Protein AF-A0A7U9XD52-F1 (afdb_monomer_lite)

Secondary structure (DSSP, 8-state):
-----S-STTHHHHHHHHHHHHH-SS-S-TTHHHHHHHHHHHH-HHHHHHHHT-----TTHHHHHHHTTSBTTT-TTHHHHHHH-SS----TTS---SB-TTSPBBHHHHHHTT---

Structure (mmCIF, N/CA/C/O backbone):
data_AF-A0A7U9XD52-F1
#
_entry.id   AF-A0A7U9XD52-F1
#
loop_
_atom_site.group_PDB
_atom_site.id
_atom_site.type_symbol
_atom_site.label_atom_id
_atom_site.label_alt_id
_atom_site.label_comp_id
_atom_site.label_asym_id
_atom_site.label_entity_id
_atom_site.label_seq_id
_atom_site.pdbx_PDB_ins_code
_atom_site.Cartn_x
_atom_site.Cartn_y
_atom_site.Cartn_z
_atom_site.occupancy
_atom_site.B_iso_or_equiv
_atom_site.auth_seq_id
_atom_site.auth_comp_id
_atom_site.auth_asym_id
_atom_site.auth_atom_id
_atom_site.pdbx_PDB_model_num
ATOM 1 N N . MET A 1 1 ? 24.827 7.820 -25.736 1.00 35.94 1 MET A N 1
ATOM 2 C CA . MET A 1 1 ? 25.258 8.232 -24.384 1.00 35.94 1 MET A CA 1
ATOM 3 C C . MET A 1 1 ? 24.303 9.337 -23.942 1.00 35.94 1 MET A C 1
ATOM 5 O O . MET A 1 1 ? 24.525 10.491 -24.274 1.00 35.94 1 MET A O 1
ATOM 9 N N . LEU A 1 2 ? 23.156 8.966 -23.361 1.00 37.59 2 LEU A N 1
ATOM 10 C CA . LEU A 1 2 ? 22.132 9.913 -22.905 1.00 37.59 2 LEU A CA 1
ATOM 11 C C . LEU A 1 2 ? 22.378 10.210 -21.428 1.00 37.59 2 LEU A C 1
ATOM 13 O O . LEU A 1 2 ? 22.525 9.304 -20.610 1.00 37.59 2 LEU A O 1
ATOM 17 N N . HIS A 1 3 ? 22.527 11.494 -21.133 1.00 37.66 3 HIS A N 1
ATOM 18 C CA . HIS A 1 3 ? 22.944 12.006 -19.842 1.00 37.66 3 HIS A CA 1
ATOM 19 C C . HIS A 1 3 ? 21.780 11.908 -18.846 1.00 37.66 3 HIS A C 1
ATOM 21 O O . HIS A 1 3 ? 20.761 12.573 -19.007 1.00 37.66 3 HIS A O 1
ATOM 27 N N . ARG A 1 4 ? 21.973 11.075 -17.815 1.00 57.97 4 ARG A N 1
ATOM 28 C CA . ARG A 1 4 ? 21.180 10.972 -16.582 1.00 57.97 4 ARG A CA 1
ATOM 29 C C . ARG A 1 4 ? 20.932 12.356 -15.973 1.00 57.97 4 ARG A C 1
ATOM 31 O O . ARG A 1 4 ? 21.892 12.968 -15.507 1.00 57.97 4 ARG A O 1
ATOM 38 N N . GLN A 1 5 ? 19.678 12.797 -15.905 1.00 41.66 5 GLN A N 1
ATOM 39 C CA . GLN A 1 5 ? 19.202 13.769 -14.915 1.00 41.66 5 GLN A CA 1
ATOM 40 C C . GLN A 1 5 ? 17.730 13.481 -14.590 1.00 41.66 5 GLN A C 1
ATOM 42 O O . GLN A 1 5 ? 16.861 13.696 -15.426 1.00 41.66 5 GLN A O 1
ATOM 47 N N . GLY A 1 6 ? 17.470 13.016 -13.363 1.00 42.97 6 GLY A N 1
ATOM 48 C CA . GLY A 1 6 ? 16.127 12.963 -12.778 1.00 42.97 6 GLY A CA 1
ATOM 49 C C . GLY A 1 6 ? 15.460 11.589 -12.801 1.00 42.97 6 GLY A C 1
ATOM 50 O O . GLY A 1 6 ? 14.706 11.267 -13.705 1.00 42.97 6 GLY A O 1
ATOM 51 N N . GLY A 1 7 ? 15.684 10.814 -11.748 1.00 48.38 7 GLY A N 1
ATOM 52 C CA . GLY A 1 7 ? 14.937 9.597 -11.457 1.00 48.38 7 GLY A CA 1
ATOM 53 C C . GLY A 1 7 ? 15.877 8.632 -10.775 1.00 48.38 7 GLY A C 1
ATOM 54 O O . GLY A 1 7 ? 16.850 8.205 -11.383 1.00 48.38 7 GLY A O 1
ATOM 55 N N . GLY A 1 8 ? 15.664 8.348 -9.494 1.00 61.06 8 GLY A N 1
ATOM 56 C CA . GLY A 1 8 ? 16.436 7.317 -8.814 1.00 61.06 8 GLY A CA 1
ATOM 57 C C . GLY A 1 8 ? 16.185 5.941 -9.437 1.00 61.06 8 GLY A C 1
ATOM 58 O O . GLY A 1 8 ? 15.807 5.790 -10.595 1.00 61.06 8 GLY A O 1
ATOM 59 N N . VAL A 1 9 ? 16.325 4.918 -8.614 1.00 62.62 9 VAL A N 1
ATOM 60 C CA . VAL A 1 9 ? 15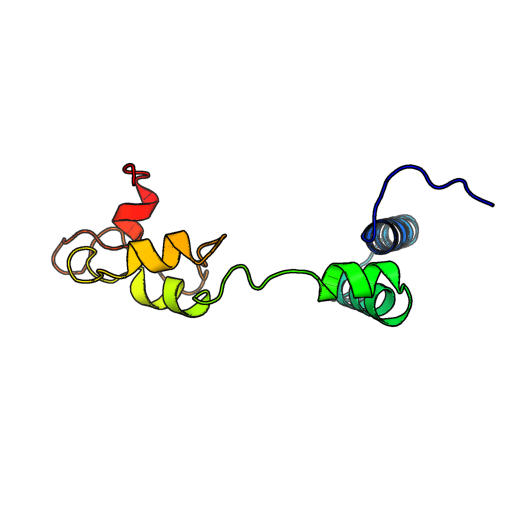.989 3.525 -8.916 1.00 62.62 9 VAL A CA 1
ATOM 61 C C . VAL A 1 9 ? 14.726 3.326 -9.784 1.00 62.62 9 VAL A C 1
ATOM 63 O O . VAL A 1 9 ? 14.711 2.473 -10.662 1.00 62.62 9 VAL A O 1
ATOM 66 N N . THR A 1 10 ? 13.689 4.145 -9.617 1.00 67.38 10 THR A N 1
ATOM 67 C CA . THR A 1 10 ? 12.399 4.021 -10.315 1.00 67.38 10 THR A CA 1
ATOM 68 C C . THR A 1 10 ? 12.361 4.547 -11.757 1.00 67.38 10 THR A C 1
ATOM 70 O O . THR A 1 10 ? 11.362 4.323 -12.443 1.00 67.38 10 THR A O 1
ATOM 73 N N . GLY A 1 11 ? 13.415 5.213 -12.245 1.00 85.00 11 GLY A N 1
ATOM 74 C CA . GLY A 1 11 ? 13.441 5.813 -13.588 1.00 85.00 11 GLY A CA 1
ATOM 75 C C . GLY A 1 11 ? 13.197 4.801 -14.710 1.00 85.00 11 GLY A C 1
ATOM 76 O O . GLY A 1 11 ? 12.410 5.062 -15.615 1.00 85.00 11 GLY A O 1
ATOM 77 N N . PHE A 1 12 ? 13.769 3.599 -14.589 1.00 89.81 12 PHE A N 1
ATOM 78 C CA . PHE A 1 12 ? 13.605 2.527 -15.574 1.00 89.81 12 PHE A CA 1
ATOM 79 C C . PHE A 1 12 ? 12.135 2.145 -15.809 1.00 89.81 12 PHE A C 1
ATOM 81 O O . PHE A 1 12 ? 11.684 2.109 -16.951 1.00 89.81 12 PHE A O 1
ATOM 88 N N . VAL A 1 13 ? 11.373 1.880 -14.740 1.00 91.75 13 VAL A N 1
ATOM 89 C CA . VAL A 1 13 ? 9.977 1.421 -14.861 1.00 91.75 13 VAL A CA 1
ATOM 90 C C . VAL A 1 13 ? 9.126 2.494 -15.539 1.00 91.75 13 VAL A C 1
ATOM 92 O O . VAL A 1 13 ? 8.352 2.185 -16.443 1.00 91.75 13 VAL A O 1
ATOM 95 N N . ALA A 1 14 ? 9.307 3.758 -15.147 1.00 91.75 14 ALA A N 1
ATOM 96 C CA . ALA A 1 14 ? 8.569 4.880 -15.717 1.00 91.75 14 ALA A CA 1
ATOM 97 C C . ALA A 1 14 ? 8.920 5.115 -17.195 1.00 91.75 14 ALA A C 1
ATOM 99 O O . ALA A 1 14 ? 8.028 5.320 -18.017 1.00 91.75 14 ALA A O 1
ATOM 100 N N . GLU A 1 15 ? 10.205 5.063 -17.550 1.00 93.00 15 GLU A N 1
ATOM 101 C CA . GLU A 1 15 ? 10.665 5.231 -18.930 1.00 93.00 15 GLU A CA 1
ATOM 102 C C . GLU A 1 15 ? 10.130 4.132 -19.847 1.00 93.00 15 GLU A C 1
ATOM 104 O O . GLU A 1 15 ? 9.571 4.438 -20.901 1.00 93.00 15 GLU A O 1
ATOM 109 N N . VAL A 1 16 ? 10.239 2.862 -19.440 1.00 92.56 16 VAL A N 1
ATOM 110 C CA . VAL A 1 16 ? 9.746 1.742 -20.253 1.00 92.56 16 VAL A CA 1
ATOM 111 C C . VAL A 1 16 ? 8.223 1.777 -20.364 1.00 92.56 16 VAL A C 1
ATOM 113 O O . VAL A 1 16 ? 7.694 1.553 -21.450 1.00 92.56 16 VAL A O 1
ATOM 116 N N . PHE A 1 17 ? 7.509 2.120 -19.288 1.00 93.69 17 PHE A N 1
ATOM 117 C CA . PHE A 1 17 ? 6.055 2.280 -19.331 1.00 93.69 17 PHE A CA 1
ATOM 118 C C . PHE A 1 17 ? 5.621 3.398 -20.290 1.00 93.69 17 PHE A C 1
ATOM 120 O O . PHE A 1 17 ? 4.720 3.200 -21.104 1.00 93.69 17 PHE A O 1
ATOM 127 N N . ASN A 1 18 ? 6.292 4.553 -20.258 1.00 93.88 18 ASN A N 1
ATOM 128 C CA . ASN A 1 18 ? 6.007 5.659 -21.175 1.00 93.88 18 ASN A CA 1
ATOM 129 C C . ASN A 1 18 ? 6.359 5.313 -22.627 1.00 93.88 18 ASN A C 1
ATOM 131 O O . ASN A 1 18 ? 5.624 5.675 -23.544 1.00 93.88 18 ASN A O 1
ATOM 135 N N . LEU A 1 19 ? 7.469 4.603 -22.851 1.00 95.25 19 LEU A N 1
ATOM 136 C CA . LEU A 1 19 ? 7.854 4.133 -24.180 1.00 95.25 19 LEU A CA 1
ATOM 137 C C . LEU A 1 19 ? 6.847 3.115 -24.725 1.00 95.25 19 LEU A C 1
ATOM 139 O O . LEU A 1 19 ? 6.513 3.155 -25.905 1.00 95.25 19 LEU A O 1
ATOM 143 N N . TYR A 1 20 ? 6.340 2.227 -23.875 1.00 95.50 20 TYR A N 1
ATOM 144 C CA . TYR A 1 20 ? 5.305 1.276 -24.251 1.00 95.50 20 TYR A CA 1
ATOM 145 C C . TYR A 1 20 ? 4.053 2.005 -24.761 1.00 95.50 20 TYR A C 1
ATOM 147 O O . TYR A 1 20 ? 3.625 1.783 -25.891 1.00 95.50 20 TYR A O 1
ATOM 155 N N . TRP A 1 21 ? 3.521 2.947 -23.982 1.00 95.81 21 TRP A N 1
ATOM 156 C CA . TRP A 1 21 ? 2.312 3.689 -24.356 1.00 95.81 21 TRP A CA 1
ATOM 157 C C . TRP A 1 21 ? 2.505 4.697 -25.491 1.00 95.81 21 TRP A C 1
ATOM 159 O O . TRP A 1 21 ? 1.530 5.086 -26.123 1.00 95.81 21 TRP A O 1
ATOM 169 N N . SER A 1 22 ? 3.737 5.111 -25.799 1.00 96.94 22 SER A N 1
ATOM 170 C CA . SER A 1 22 ? 3.998 5.935 -26.987 1.00 96.94 22 SER A CA 1
ATOM 171 C C . SER A 1 22 ? 4.031 5.133 -28.292 1.00 96.94 22 SER A C 1
ATOM 173 O O . SER A 1 22 ? 3.948 5.726 -29.365 1.00 96.94 22 SER A O 1
ATOM 175 N N . ASN A 1 23 ? 4.137 3.801 -28.212 1.00 97.12 23 ASN A N 1
ATOM 176 C CA . ASN A 1 23 ? 4.201 2.904 -29.372 1.00 97.12 23 ASN A CA 1
ATOM 177 C C . ASN A 1 23 ? 2.990 1.965 -29.487 1.00 97.12 23 ASN A C 1
ATOM 179 O O . ASN A 1 23 ? 2.848 1.273 -30.498 1.00 97.12 23 ASN A O 1
ATOM 183 N N . HIS A 1 24 ? 2.135 1.913 -28.467 1.00 96.25 24 HIS A N 1
ATOM 184 C CA . HIS A 1 24 ? 1.021 0.979 -28.385 1.00 96.25 24 HIS A CA 1
ATOM 185 C C . HIS A 1 24 ? -0.231 1.661 -27.835 1.00 96.25 24 HIS A C 1
ATOM 187 O O . HIS A 1 24 ? -0.191 2.295 -26.786 1.00 96.25 24 HIS A O 1
ATOM 193 N N . ASP A 1 25 ? -1.359 1.450 -28.512 1.00 96.00 25 ASP A N 1
ATOM 194 C CA . ASP A 1 25 ? -2.663 2.002 -28.113 1.00 96.00 25 ASP A CA 1
ATOM 195 C C . ASP A 1 25 ? -3.474 1.056 -27.212 1.00 96.00 25 ASP A C 1
ATOM 197 O O . ASP A 1 25 ? -4.572 1.383 -26.764 1.00 96.00 25 ASP A O 1
ATOM 201 N N . VAL A 1 26 ? -2.962 -0.152 -26.966 1.00 94.44 26 VAL A N 1
ATOM 202 C CA . VAL A 1 26 ? -3.637 -1.192 -26.186 1.00 94.44 26 VAL A CA 1
ATOM 203 C C . VAL A 1 26 ? -2.642 -1.804 -25.221 1.00 94.44 26 VAL A C 1
ATOM 205 O O . VAL A 1 26 ? -1.535 -2.154 -25.622 1.00 94.44 26 VAL A O 1
ATOM 208 N N . GLN A 1 27 ? -3.066 -1.979 -23.970 1.00 92.62 27 GLN A N 1
ATOM 209 C CA . GLN A 1 27 ? -2.294 -2.689 -22.962 1.00 92.62 27 GLN A CA 1
ATOM 210 C C . GLN A 1 27 ? -2.262 -4.190 -23.267 1.00 92.62 27 GLN A C 1
ATOM 212 O O . GLN A 1 27 ? -3.301 -4.835 -23.386 1.00 92.62 27 GLN A O 1
ATOM 217 N N . ILE A 1 28 ? -1.056 -4.742 -23.362 1.00 91.19 28 ILE A N 1
ATOM 218 C CA . ILE A 1 28 ? -0.807 -6.145 -23.700 1.00 91.19 28 ILE A CA 1
ATOM 219 C C . ILE A 1 28 ? -1.232 -7.072 -22.565 1.00 91.19 28 ILE A C 1
ATOM 221 O O . ILE A 1 28 ? -1.770 -8.143 -22.821 1.00 91.19 28 ILE A O 1
ATOM 225 N N . ASP A 1 29 ? -1.005 -6.642 -21.324 1.00 93.69 29 ASP A N 1
ATOM 226 C CA . ASP A 1 29 ? -1.353 -7.387 -20.124 1.00 93.69 29 ASP A CA 1
ATOM 227 C C . ASP A 1 29 ? -1.610 -6.439 -18.946 1.00 93.69 29 ASP A C 1
ATOM 229 O O . ASP A 1 29 ? -0.934 -5.415 -18.789 1.00 93.69 29 ASP A O 1
ATOM 233 N N . TYR A 1 30 ? -2.576 -6.802 -18.105 1.00 93.38 30 TYR A N 1
ATOM 234 C CA . TYR A 1 30 ? -2.931 -6.080 -16.886 1.00 93.38 30 TYR A CA 1
ATOM 235 C C . TYR A 1 30 ? -1.731 -5.897 -15.937 1.00 93.38 30 TYR A C 1
ATOM 237 O O . TYR A 1 30 ? -1.609 -4.844 -15.316 1.00 93.38 30 TYR A O 1
ATOM 245 N N . PHE A 1 31 ? -0.812 -6.866 -15.890 1.00 95.56 31 PHE A N 1
ATOM 246 C CA . PHE A 1 31 ? 0.369 -6.882 -15.018 1.00 95.56 31 PHE A CA 1
ATOM 247 C C . PHE A 1 31 ? 1.620 -6.245 -15.639 1.00 95.56 31 PHE A C 1
ATOM 249 O O . PHE A 1 31 ? 2.739 -6.498 -15.195 1.00 95.56 31 PHE A O 1
ATOM 256 N N . LEU A 1 32 ? 1.468 -5.411 -16.674 1.00 93.88 32 LEU A N 1
ATOM 257 C CA . LEU A 1 32 ? 2.602 -4.777 -17.356 1.00 93.88 32 LEU A CA 1
ATOM 258 C C . LEU A 1 32 ? 3.588 -4.116 -16.375 1.00 93.88 32 LEU A C 1
ATOM 260 O O . LEU A 1 32 ? 4.789 -4.352 -16.468 1.00 93.88 32 LEU A O 1
ATOM 264 N N . ILE A 1 33 ? 3.099 -3.318 -15.422 1.00 93.31 33 ILE A N 1
ATOM 265 C CA . ILE A 1 33 ? 3.957 -2.648 -14.431 1.00 93.31 33 ILE A CA 1
ATOM 266 C C . ILE A 1 33 ? 4.663 -3.653 -13.517 1.00 93.31 33 ILE A C 1
ATOM 268 O O . ILE A 1 33 ? 5.839 -3.455 -13.204 1.00 93.31 33 ILE A O 1
ATOM 272 N N . ASP A 1 34 ? 3.988 -4.726 -13.108 1.00 94.88 34 ASP A N 1
ATOM 273 C CA . ASP A 1 34 ? 4.579 -5.786 -12.291 1.00 94.88 34 ASP A CA 1
ATOM 274 C C . ASP A 1 34 ? 5.749 -6.446 -13.027 1.00 94.88 34 ASP A C 1
ATOM 276 O O . ASP A 1 34 ? 6.829 -6.589 -12.457 1.00 94.88 34 ASP A O 1
ATOM 280 N N . TYR A 1 35 ? 5.590 -6.744 -14.321 1.00 94.94 35 TYR A N 1
ATOM 281 C CA . TYR A 1 35 ? 6.667 -7.298 -15.144 1.00 94.94 35 TYR A CA 1
ATOM 282 C C . TYR A 1 35 ? 7.840 -6.330 -15.299 1.00 94.94 35 TYR A C 1
ATOM 284 O O . TYR A 1 35 ? 8.995 -6.734 -15.180 1.00 94.94 35 TYR A O 1
ATOM 292 N N . LEU A 1 36 ? 7.572 -5.041 -15.528 1.00 93.94 36 LEU A N 1
ATOM 293 C CA . LEU A 1 36 ? 8.628 -4.028 -15.608 1.00 93.94 36 LEU A CA 1
ATOM 294 C C . LEU A 1 36 ? 9.374 -3.881 -14.276 1.00 93.94 36 LEU A C 1
ATOM 296 O O . LEU A 1 36 ? 10.596 -3.748 -14.259 1.00 93.94 36 LEU A O 1
ATOM 300 N N . THR A 1 37 ? 8.649 -3.948 -13.163 1.00 94.19 37 THR A N 1
ATOM 301 C 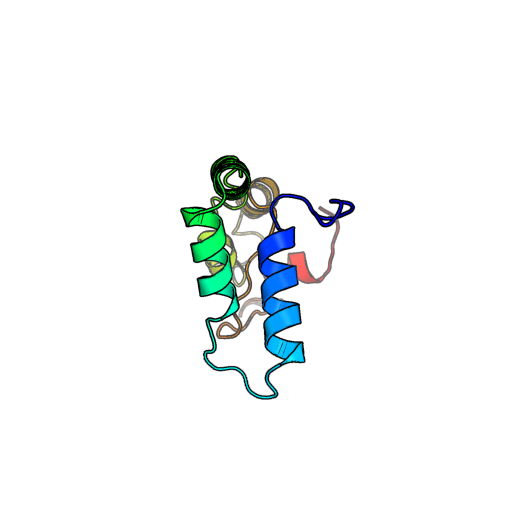CA . THR A 1 37 ? 9.210 -3.893 -11.810 1.00 94.19 37 THR A CA 1
ATOM 302 C C . THR A 1 37 ? 10.063 -5.124 -11.516 1.00 94.19 37 THR A C 1
ATOM 304 O O . THR A 1 37 ? 11.171 -4.999 -11.000 1.00 94.19 37 THR A O 1
ATOM 307 N N . GLU A 1 38 ? 9.597 -6.314 -11.895 1.00 95.81 38 GLU A N 1
ATOM 308 C CA . GLU A 1 38 ? 10.350 -7.559 -11.762 1.00 95.81 38 GLU A CA 1
ATOM 309 C C . GLU A 1 38 ? 11.624 -7.550 -12.617 1.00 95.81 38 GLU A C 1
ATOM 311 O O . GLU A 1 38 ? 12.689 -7.949 -12.143 1.00 95.81 38 GLU A O 1
ATOM 316 N N . LEU A 1 39 ? 11.545 -7.051 -13.854 1.00 94.62 39 LEU A N 1
ATOM 317 C CA . LEU A 1 39 ? 12.714 -6.869 -14.716 1.00 94.62 39 LEU A CA 1
ATOM 318 C C . LEU A 1 39 ? 13.728 -5.913 -14.079 1.00 94.62 39 LEU A C 1
ATOM 320 O O . LEU A 1 39 ? 14.916 -6.230 -14.045 1.00 94.62 39 LEU A O 1
ATOM 324 N N . ALA A 1 40 ? 13.268 -4.788 -13.527 1.00 94.38 40 ALA A N 1
ATOM 325 C CA . ALA A 1 40 ? 14.126 -3.850 -12.807 1.00 94.38 40 ALA A CA 1
ATOM 326 C C . ALA A 1 40 ? 14.796 -4.523 -11.601 1.00 94.38 40 ALA A C 1
ATOM 328 O O . ALA A 1 40 ? 16.009 -4.444 -11.440 1.00 94.38 40 ALA A O 1
ATOM 329 N N . TYR A 1 41 ? 14.025 -5.258 -10.799 1.00 95.38 41 TYR A N 1
ATOM 330 C CA . TYR A 1 41 ? 14.521 -5.963 -9.619 1.00 95.38 41 TYR A CA 1
ATOM 331 C C . TYR A 1 41 ? 15.554 -7.050 -9.952 1.00 95.38 41 TYR A C 1
ATOM 333 O O . TYR A 1 41 ? 16.500 -7.259 -9.197 1.00 95.38 41 TYR A O 1
ATOM 341 N N . ARG A 1 42 ? 15.395 -7.750 -11.081 1.00 96.50 42 ARG A N 1
ATOM 342 C CA . ARG A 1 42 ? 16.301 -8.833 -11.503 1.00 96.50 42 ARG A CA 1
ATOM 343 C C . ARG A 1 42 ? 17.570 -8.341 -12.201 1.00 96.50 42 ARG A C 1
ATOM 345 O O . ARG A 1 42 ? 18.549 -9.084 -12.225 1.00 96.50 42 ARG A O 1
ATOM 352 N N . HIS A 1 43 ? 17.543 -7.152 -12.805 1.00 94.62 43 HIS A N 1
ATOM 353 C CA . HIS A 1 43 ? 18.595 -6.707 -13.728 1.00 94.62 43 HIS A CA 1
ATOM 354 C C . HIS A 1 43 ? 19.217 -5.341 -13.408 1.00 94.62 43 HIS A C 1
ATOM 356 O O . HIS A 1 43 ? 20.176 -4.959 -14.076 1.00 94.62 43 HIS A O 1
ATOM 362 N N . ILE A 1 44 ? 18.706 -4.607 -12.417 1.00 93.19 44 ILE A N 1
ATOM 363 C CA . ILE A 1 44 ? 19.253 -3.318 -11.978 1.00 93.19 44 ILE A CA 1
ATOM 364 C C . ILE A 1 44 ? 19.617 -3.438 -10.496 1.00 93.19 44 ILE A C 1
ATOM 366 O O . ILE A 1 44 ? 18.744 -3.413 -9.627 1.00 93.19 44 ILE A O 1
ATOM 370 N N . ASP A 1 45 ? 20.912 -3.559 -10.204 1.00 92.88 45 ASP A N 1
ATOM 371 C CA . ASP A 1 45 ? 21.413 -3.780 -8.842 1.00 92.88 45 ASP A CA 1
ATOM 372 C C . ASP A 1 45 ? 20.999 -2.656 -7.889 1.00 92.88 45 ASP A C 1
ATOM 374 O O . ASP A 1 45 ? 20.548 -2.922 -6.775 1.00 92.88 45 ASP A O 1
ATOM 378 N N . GLU A 1 46 ? 21.061 -1.397 -8.335 1.00 91.19 46 GLU A N 1
ATOM 379 C CA . GLU A 1 46 ? 20.608 -0.266 -7.527 1.00 91.19 46 GLU A CA 1
ATOM 380 C C . GLU A 1 46 ? 19.117 -0.385 -7.184 1.00 91.19 46 GLU A C 1
ATOM 382 O O . GLU A 1 46 ? 18.717 -0.023 -6.076 1.00 91.19 46 GLU A O 1
ATOM 387 N N . PHE A 1 47 ? 18.299 -0.928 -8.099 1.00 92.38 47 PHE A N 1
ATOM 388 C CA . PHE A 1 47 ? 16.872 -1.145 -7.858 1.00 92.38 47 PHE A CA 1
ATOM 389 C C . PHE A 1 47 ? 16.634 -2.195 -6.797 1.00 92.38 47 PHE A C 1
ATOM 391 O O . PHE A 1 47 ? 15.901 -1.952 -5.835 1.00 92.38 47 PHE A O 1
ATO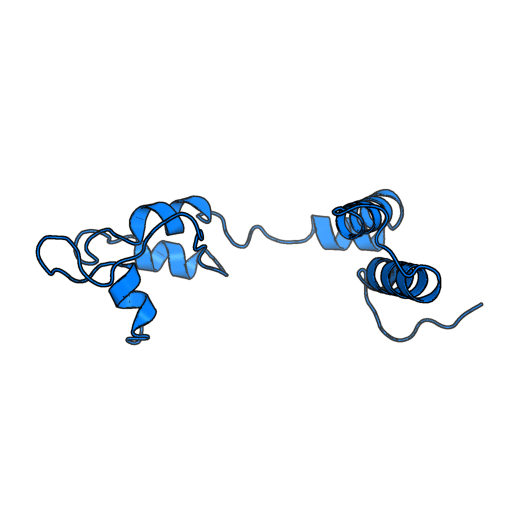M 398 N N . LYS A 1 48 ? 17.299 -3.338 -6.944 1.00 94.12 48 LYS A N 1
ATOM 399 C CA . LYS A 1 48 ? 17.251 -4.408 -5.960 1.00 94.12 48 LYS A CA 1
ATOM 400 C C . LYS A 1 48 ? 17.685 -3.920 -4.581 1.00 94.12 48 LYS A C 1
ATOM 402 O O . LYS A 1 48 ? 16.969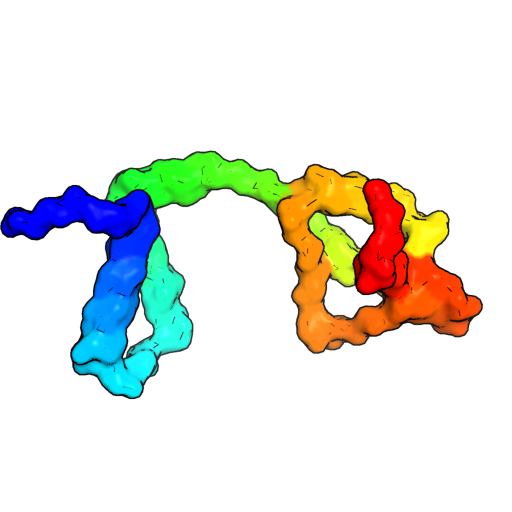 -4.153 -3.615 1.00 94.12 48 LYS A O 1
ATOM 407 N N . MET A 1 49 ? 18.805 -3.202 -4.491 1.00 93.69 49 MET A N 1
ATOM 408 C CA . MET A 1 49 ? 19.313 -2.666 -3.225 1.00 93.69 49 MET A CA 1
ATOM 409 C C . MET A 1 49 ? 18.322 -1.710 -2.561 1.00 93.69 49 MET A C 1
ATOM 411 O O . MET A 1 49 ? 18.103 -1.807 -1.357 1.00 93.69 49 MET A O 1
ATOM 415 N N . ALA A 1 50 ? 17.710 -0.802 -3.327 1.00 91.69 50 ALA A N 1
ATOM 416 C CA . ALA A 1 50 ? 16.710 0.104 -2.777 1.00 91.69 50 ALA A CA 1
ATOM 417 C C . ALA A 1 50 ? 15.482 -0.650 -2.256 1.00 91.69 50 ALA A C 1
ATOM 419 O O . ALA A 1 50 ? 15.067 -0.392 -1.129 1.00 91.69 50 ALA A O 1
ATOM 420 N N . VAL A 1 51 ? 14.939 -1.599 -3.028 1.00 91.50 51 VAL A N 1
ATOM 421 C CA . VAL A 1 51 ? 13.793 -2.415 -2.594 1.00 91.50 51 VAL A CA 1
ATOM 422 C C . VAL A 1 51 ? 14.132 -3.243 -1.357 1.00 91.50 51 VAL A C 1
ATOM 424 O O . VAL A 1 51 ? 13.381 -3.211 -0.387 1.00 91.50 51 VAL A O 1
ATOM 427 N N . ASP A 1 52 ? 15.274 -3.932 -1.353 1.00 94.75 52 ASP A N 1
ATOM 428 C CA . ASP A 1 52 ? 15.698 -4.782 -0.235 1.00 94.75 52 ASP A CA 1
ATOM 429 C C . ASP A 1 52 ? 15.999 -3.965 1.040 1.00 94.75 52 ASP A C 1
ATOM 431 O O . ASP A 1 52 ? 15.969 -4.511 2.141 1.00 94.75 52 ASP A O 1
ATOM 435 N N . SER A 1 53 ? 16.276 -2.661 0.914 1.00 94.25 53 SER A N 1
ATOM 436 C CA . SER A 1 53 ? 16.504 -1.763 2.054 1.00 94.25 53 SER A CA 1
ATOM 437 C C . SER A 1 53 ? 15.229 -1.188 2.680 1.00 94.25 53 SER A C 1
ATOM 439 O O . SER A 1 53 ? 15.311 -0.534 3.723 1.00 94.25 53 SER A O 1
ATOM 441 N N . LEU A 1 54 ? 14.061 -1.395 2.060 1.00 91.06 54 LEU A N 1
ATOM 442 C CA . LEU A 1 54 ? 12.802 -0.865 2.579 1.00 91.06 54 LEU A CA 1
ATOM 443 C C . LEU A 1 54 ? 12.451 -1.537 3.917 1.00 91.06 54 LEU A C 1
ATOM 445 O O . LEU A 1 54 ? 12.438 -2.768 4.005 1.00 91.06 54 LEU A O 1
ATOM 449 N N . PRO A 1 55 ? 12.140 -0.758 4.969 1.00 91.12 55 PRO A N 1
ATOM 450 C CA . PRO A 1 55 ? 11.676 -1.329 6.221 1.00 91.12 55 PRO A CA 1
ATOM 451 C C . PRO A 1 55 ? 10.268 -1.910 6.058 1.00 91.12 55 PRO A C 1
ATOM 453 O O . PRO A 1 55 ? 9.496 -1.508 5.186 1.00 91.12 55 PRO A O 1
ATOM 456 N N . VAL A 1 56 ? 9.895 -2.823 6.953 1.00 88.38 56 VAL A N 1
ATOM 457 C CA . VAL A 1 56 ? 8.493 -3.228 7.095 1.00 88.38 56 VAL A CA 1
ATOM 458 C C . VAL A 1 56 ? 7.743 -2.094 7.794 1.00 88.38 56 VAL A C 1
ATOM 460 O O . VAL A 1 56 ? 7.924 -1.883 8.989 1.00 88.38 56 VAL A O 1
ATOM 463 N N . THR A 1 57 ? 6.910 -1.369 7.049 1.00 88.75 57 THR A N 1
ATOM 464 C CA . THR A 1 57 ? 6.184 -0.176 7.525 1.00 88.75 57 THR A CA 1
ATOM 465 C C . THR A 1 57 ? 4.773 -0.460 8.037 1.00 88.75 57 THR A C 1
ATOM 467 O O . THR A 1 57 ? 4.135 0.419 8.603 1.00 88.75 57 THR A O 1
ATOM 470 N N . ASN A 1 58 ? 4.240 -1.666 7.803 1.00 89.44 58 ASN A N 1
ATOM 471 C CA . ASN A 1 58 ? 2.857 -2.023 8.142 1.00 89.44 58 ASN A CA 1
ATOM 472 C C . ASN A 1 58 ? 2.749 -3.465 8.696 1.00 89.44 58 ASN A C 1
ATOM 474 O O . ASN A 1 58 ? 2.126 -4.329 8.073 1.00 89.44 58 ASN A O 1
ATOM 478 N N . PRO A 1 59 ? 3.358 -3.781 9.852 1.00 88.19 59 PRO A N 1
ATOM 479 C CA . PRO A 1 59 ? 3.366 -5.127 10.424 1.00 88.19 59 PRO A CA 1
ATOM 480 C C . PRO A 1 59 ? 1.974 -5.612 10.871 1.00 88.19 59 PRO A C 1
ATOM 482 O O . PRO A 1 59 ? 1.733 -6.817 10.871 1.00 88.19 59 PRO A O 1
ATOM 485 N N . ALA A 1 60 ? 1.037 -4.705 11.182 1.00 84.81 60 ALA A N 1
ATOM 486 C CA . ALA A 1 60 ? -0.336 -5.042 11.590 1.00 84.81 60 ALA A CA 1
ATOM 487 C C . ALA A 1 60 ? -1.366 -4.816 10.462 1.00 84.81 60 ALA A C 1
ATOM 489 O O . ALA A 1 60 ? -2.563 -4.663 10.719 1.00 84.81 60 ALA A O 1
ATOM 490 N N . PHE A 1 61 ? -0.920 -4.825 9.200 1.00 81.75 61 PHE A N 1
ATOM 491 C CA . PHE A 1 61 ? -1.732 -4.502 8.019 1.00 81.75 61 PHE A CA 1
ATOM 492 C C . PHE A 1 61 ? -3.065 -5.267 7.935 1.00 81.75 61 PHE A C 1
ATOM 494 O O . PHE A 1 61 ? -4.087 -4.719 7.519 1.00 81.75 61 PHE A O 1
ATOM 501 N N . TYR A 1 62 ? -3.070 -6.543 8.333 1.00 81.31 62 TYR A N 1
ATOM 502 C CA . TYR A 1 62 ? -4.272 -7.385 8.322 1.00 81.31 62 TYR A CA 1
ATOM 503 C C . TYR A 1 62 ? -5.140 -7.244 9.577 1.00 81.31 62 TYR A C 1
ATOM 505 O O . TYR A 1 62 ? -6.306 -7.640 9.547 1.00 81.31 62 TYR A O 1
ATOM 513 N N . GLU A 1 63 ? -4.600 -6.710 10.672 1.00 83.38 63 GLU A N 1
ATOM 514 C CA . GLU A 1 63 ? -5.346 -6.490 11.913 1.00 83.38 63 GLU A CA 1
ATOM 515 C C . GLU A 1 63 ? -6.272 -5.292 11.771 1.00 83.38 63 GLU A C 1
ATOM 517 O O . GLU A 1 63 ? -7.447 -5.393 12.121 1.00 83.38 63 GLU A O 1
ATOM 522 N N . THR A 1 64 ? -5.780 -4.201 11.169 1.00 77.69 64 THR A N 1
ATOM 523 C CA . THR A 1 64 ? -6.545 -2.964 10.974 1.00 77.69 64 THR A CA 1
ATOM 524 C C . THR A 1 64 ? -7.948 -3.253 10.467 1.00 77.69 64 THR A C 1
ATOM 526 O O . THR A 1 64 ? -8.939 -2.832 11.050 1.00 77.69 64 THR A O 1
ATOM 529 N N . GLU A 1 65 ? -8.042 -4.037 9.399 1.00 79.69 65 GLU A N 1
ATOM 530 C CA . GLU A 1 65 ? -9.300 -4.263 8.716 1.00 79.69 65 GLU A CA 1
ATOM 531 C C . GLU A 1 65 ? -10.302 -5.072 9.554 1.00 79.69 65 GLU A C 1
ATOM 533 O O . GLU A 1 65 ? -11.511 -4.860 9.433 1.00 79.69 65 GLU A O 1
ATOM 538 N N . ARG A 1 66 ? -9.828 -5.971 10.426 1.00 83.50 66 ARG A N 1
ATOM 539 C CA . ARG A 1 66 ? -10.679 -6.851 11.242 1.00 83.50 66 ARG A CA 1
ATOM 540 C C . ARG A 1 66 ? -11.500 -6.059 12.253 1.00 83.50 66 ARG A C 1
ATOM 542 O O . ARG A 1 66 ? -12.703 -6.301 12.347 1.00 83.50 66 ARG A O 1
ATOM 549 N N . HIS A 1 67 ? -10.887 -5.057 12.875 1.00 86.00 67 HIS A N 1
ATOM 550 C CA . HIS A 1 67 ? -11.417 -4.380 14.061 1.00 86.00 67 HIS A CA 1
ATOM 551 C C . HIS A 1 67 ? -12.189 -3.084 13.773 1.00 86.00 67 HIS A C 1
ATOM 553 O O . HIS A 1 67 ? -12.795 -2.504 14.665 1.00 86.00 67 HIS A O 1
ATOM 559 N N . LEU A 1 68 ? -12.244 -2.630 12.516 1.00 88.75 68 LEU A N 1
ATOM 560 C CA . LEU A 1 68 ? -12.876 -1.349 12.164 1.00 88.75 68 LEU A CA 1
ATOM 561 C C . LEU A 1 68 ? -14.367 -1.229 12.537 1.00 88.75 68 LEU A C 1
ATOM 563 O O . LEU A 1 68 ? -14.832 -0.122 12.792 1.00 88.75 68 LEU A O 1
ATOM 567 N N . ASN A 1 69 ? -15.113 -2.334 12.604 1.00 91.00 69 ASN A N 1
ATOM 568 C CA . ASN A 1 69 ? -16.531 -2.318 12.999 1.00 91.00 69 ASN A CA 1
ATOM 569 C C . ASN A 1 69 ? -16.758 -2.658 14.476 1.00 91.00 69 ASN A C 1
ATOM 571 O O . ASN A 1 69 ? -17.906 -2.721 14.917 1.00 91.00 69 ASN A O 1
ATOM 575 N N . GLU A 1 70 ? -15.692 -2.904 15.233 1.00 90.50 70 GLU A N 1
ATOM 576 C CA . GLU A 1 70 ? -15.800 -3.160 16.663 1.00 90.50 70 GLU A CA 1
ATOM 577 C C . GLU A 1 70 ? -16.040 -1.845 17.420 1.00 90.50 70 GLU A C 1
ATOM 579 O O . GLU A 1 70 ? -15.627 -0.775 16.953 1.00 90.50 70 GLU A O 1
ATOM 584 N N . PRO A 1 71 ? -16.725 -1.894 18.575 1.00 90.81 71 PRO A N 1
ATOM 585 C CA . PRO A 1 71 ? -16.887 -0.738 19.450 1.00 90.81 71 PRO A CA 1
ATOM 586 C C . PRO A 1 71 ? -15.523 -0.188 19.880 1.00 90.81 71 PRO A C 1
ATOM 588 O O . PRO A 1 71 ? -14.660 -0.936 20.341 1.00 90.81 71 PRO A O 1
ATOM 591 N N . LYS A 1 72 ? -15.315 1.128 19.758 1.00 86.25 72 LYS A N 1
ATOM 592 C CA . LYS A 1 72 ? -14.008 1.750 20.044 1.00 86.25 72 LYS A CA 1
ATOM 593 C C . LYS A 1 72 ? -13.561 1.580 21.501 1.00 86.25 72 LYS A C 1
ATOM 595 O O . LYS A 1 72 ? -12.381 1.679 21.804 1.00 86.25 72 LYS A O 1
ATOM 600 N N . ASP A 1 73 ? -14.520 1.435 22.409 1.00 82.81 73 ASP A N 1
ATOM 601 C CA . ASP A 1 73 ? -14.327 1.267 23.847 1.00 82.81 73 ASP A CA 1
ATOM 602 C C . ASP A 1 73 ? -13.856 -0.143 24.217 1.00 82.81 73 ASP A C 1
ATOM 604 O O . ASP A 1 73 ? -13.236 -0.320 25.261 1.00 82.81 73 ASP A O 1
ATOM 608 N N . GLU A 1 74 ? -14.098 -1.124 23.348 1.00 79.25 74 GLU A N 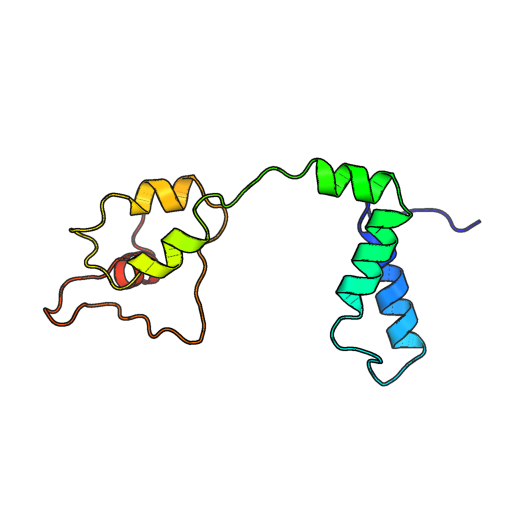1
ATOM 609 C CA . GLU A 1 74 ? -13.619 -2.499 23.509 1.00 79.25 74 GLU A CA 1
ATOM 610 C C . GLU A 1 74 ? -12.261 -2.718 22.824 1.00 79.25 74 GLU A C 1
ATOM 612 O O . GLU A 1 74 ? -11.537 -3.651 23.169 1.00 79.25 74 GLU A O 1
ATOM 617 N N . TYR A 1 75 ? -11.885 -1.838 21.891 1.00 73.88 75 TYR A N 1
ATOM 618 C CA . TYR A 1 75 ? -10.673 -1.983 21.096 1.00 73.88 75 TYR A CA 1
ATOM 619 C C . TYR A 1 75 ? -9.538 -1.058 21.566 1.00 73.88 75 TYR A C 1
ATOM 621 O O . TYR A 1 75 ? -9.348 0.055 21.070 1.00 73.88 75 TYR A O 1
ATOM 629 N N . THR A 1 76 ? -8.748 -1.535 22.533 1.00 68.50 76 THR A N 1
ATOM 630 C CA . THR A 1 76 ? -7.620 -0.790 23.130 1.00 68.50 76 THR A CA 1
ATOM 631 C C . THR A 1 76 ? -6.420 -0.621 22.198 1.00 68.50 76 THR A C 1
ATOM 633 O O . THR A 1 76 ? -5.622 0.301 22.372 1.00 68.50 76 THR A O 1
ATOM 636 N N . ASP A 1 77 ? -6.308 -1.479 21.187 1.00 79.44 77 ASP A N 1
ATOM 637 C CA . ASP A 1 77 ? -5.113 -1.610 20.352 1.00 79.44 77 ASP A CA 1
ATOM 638 C C . ASP A 1 77 ? -5.073 -0.647 19.162 1.00 79.44 77 ASP A C 1
ATOM 640 O O . ASP A 1 77 ? -4.079 -0.608 18.436 1.00 79.44 77 ASP A O 1
ATOM 644 N N . ILE A 1 78 ? -6.106 0.184 18.971 1.00 79.25 78 ILE A N 1
ATOM 645 C CA . ILE A 1 78 ? -6.150 1.108 17.831 1.00 79.25 78 ILE A CA 1
ATOM 646 C C . ILE A 1 78 ? -4.943 2.040 17.797 1.00 79.25 78 ILE A C 1
ATOM 648 O O . ILE A 1 78 ? -4.369 2.261 16.736 1.00 79.25 78 ILE A O 1
ATOM 652 N N . LYS A 1 79 ? -4.502 2.524 18.964 1.00 82.56 79 LYS A N 1
ATOM 653 C CA . LYS A 1 79 ? -3.320 3.384 19.066 1.00 82.56 79 LYS A CA 1
ATOM 654 C C . LYS A 1 79 ? -2.071 2.663 18.579 1.00 82.56 79 LYS A C 1
ATOM 656 O O . LYS A 1 79 ? -1.349 3.226 17.769 1.00 82.56 79 LYS A O 1
ATOM 661 N N . ARG A 1 80 ? -1.864 1.414 19.013 1.00 87.12 80 ARG A N 1
ATOM 662 C CA . ARG A 1 80 ? -0.735 0.583 18.578 1.00 87.12 80 ARG A CA 1
ATOM 663 C C . ARG A 1 80 ? -0.746 0.401 17.061 1.00 87.12 80 ARG A C 1
ATOM 665 O O . ARG A 1 80 ? 0.257 0.679 16.416 1.00 87.12 80 ARG A O 1
ATOM 672 N N . ILE A 1 81 ? -1.884 0.002 16.486 1.00 83.06 81 ILE A N 1
ATOM 673 C CA . ILE A 1 81 ? -2.013 -0.190 15.033 1.00 83.06 81 ILE A CA 1
ATOM 674 C C . ILE A 1 81 ? -1.691 1.097 14.278 1.00 83.06 81 ILE A C 1
ATOM 676 O O . ILE A 1 81 ? -0.968 1.052 13.289 1.00 83.06 81 ILE A O 1
ATOM 680 N N . MET A 1 82 ? -2.188 2.239 14.745 1.00 82.12 82 MET A N 1
ATOM 681 C CA . MET A 1 82 ? -1.916 3.525 14.106 1.00 82.12 82 MET A CA 1
ATOM 682 C C . MET A 1 82 ? -0.461 3.974 14.243 1.00 82.12 82 MET A C 1
ATOM 684 O O . MET A 1 82 ? 0.035 4.650 13.353 1.00 82.12 82 MET A O 1
ATOM 688 N N . THR A 1 83 ? 0.225 3.610 15.328 1.00 86.12 83 THR A N 1
ATOM 689 C CA . THR A 1 83 ? 1.647 3.942 15.513 1.00 86.12 83 THR A CA 1
ATOM 690 C C . THR A 1 83 ? 2.590 2.989 14.790 1.00 86.12 83 THR A C 1
ATOM 692 O O . THR A 1 83 ? 3.690 3.387 14.430 1.00 86.12 83 THR A O 1
ATOM 695 N N . GLU A 1 84 ? 2.192 1.730 14.604 1.00 87.81 84 GLU A N 1
ATOM 696 C CA . GLU A 1 84 ? 3.025 0.708 13.964 1.00 87.81 84 GLU A CA 1
ATOM 697 C C . GLU A 1 84 ? 2.850 0.667 12.442 1.00 87.81 84 GLU A C 1
ATOM 699 O O . GLU A 1 84 ? 3.665 0.037 11.780 1.00 87.81 84 GLU A O 1
ATOM 704 N N . ASN A 1 85 ? 1.803 1.288 11.882 1.00 87.12 85 ASN A N 1
ATOM 705 C CA . ASN A 1 85 ? 1.488 1.218 10.454 1.00 87.12 85 ASN A CA 1
ATOM 706 C C . ASN A 1 85 ? 1.423 2.609 9.819 1.00 87.12 85 ASN A C 1
ATOM 708 O O . ASN A 1 85 ? 0.623 3.440 10.241 1.00 87.12 85 ASN A O 1
ATOM 712 N N . ASP A 1 86 ? 2.140 2.799 8.712 1.00 88.31 86 ASP A N 1
ATOM 713 C CA . ASP A 1 86 ? 2.080 4.042 7.922 1.00 88.31 86 ASP A CA 1
ATOM 714 C C . ASP A 1 86 ? 0.704 4.273 7.274 1.00 88.31 86 ASP A C 1
ATOM 716 O O . ASP A 1 86 ? 0.303 5.399 6.980 1.00 88.31 86 ASP A O 1
ATOM 720 N N . PHE A 1 87 ? -0.038 3.187 7.041 1.00 86.19 87 PHE A N 1
ATOM 721 C CA . PHE A 1 87 ? -1.331 3.194 6.366 1.00 86.19 87 PHE A CA 1
ATOM 722 C C . PHE A 1 87 ? -2.296 2.207 7.009 1.00 86.19 87 PHE A C 1
ATOM 724 O O . PHE A 1 87 ? -1.931 1.084 7.368 1.00 86.19 87 PHE A O 1
ATOM 731 N N . LEU A 1 88 ? -3.564 2.609 7.060 1.00 84.62 88 LEU A N 1
ATOM 732 C CA . LEU A 1 88 ? -4.674 1.764 7.474 1.00 84.62 88 LEU A CA 1
ATOM 733 C C . LEU A 1 88 ? -5.394 1.218 6.240 1.00 84.62 88 LEU A C 1
ATOM 735 O O . LEU A 1 88 ? -5.807 1.970 5.357 1.00 84.62 88 LEU A O 1
ATOM 739 N N . ARG A 1 89 ? -5.561 -0.104 6.177 1.00 84.50 89 ARG A N 1
ATOM 740 C CA . ARG A 1 89 ? -6.221 -0.758 5.046 1.00 84.50 89 ARG A CA 1
ATOM 741 C C . ARG A 1 89 ? -7.740 -0.755 5.208 1.00 84.50 89 ARG A C 1
ATOM 743 O O . ARG A 1 89 ? -8.269 -1.245 6.204 1.00 84.50 89 ARG A O 1
ATOM 750 N N . LEU A 1 90 ? -8.432 -0.322 4.157 1.00 87.12 90 LEU A N 1
ATOM 751 C CA . LEU A 1 90 ? -9.850 -0.600 3.933 1.00 87.12 90 LEU A CA 1
ATOM 752 C C . LEU A 1 90 ? -10.003 -1.610 2.790 1.00 87.12 90 LEU A C 1
ATOM 754 O O . LEU A 1 90 ? -9.206 -1.624 1.851 1.00 87.12 90 LEU A O 1
ATOM 758 N N . GLN A 1 91 ? -11.041 -2.441 2.847 1.00 84.25 91 GLN A N 1
ATOM 759 C CA . GLN A 1 91 ? -11.415 -3.328 1.751 1.00 84.25 91 GLN A CA 1
ATOM 760 C C . GLN A 1 91 ? -12.806 -2.986 1.218 1.00 84.25 91 GLN A C 1
ATOM 762 O O . GLN A 1 91 ? -13.763 -2.827 1.968 1.00 84.25 91 GLN A O 1
ATOM 767 N N . TRP A 1 92 ? -12.933 -2.928 -0.105 1.00 85.94 92 TRP A N 1
ATOM 768 C CA . TRP A 1 92 ? -14.168 -2.519 -0.780 1.00 85.94 92 TRP A CA 1
ATOM 769 C C . TRP A 1 92 ? -15.337 -3.504 -0.603 1.00 85.94 92 TRP A C 1
ATOM 771 O O . TRP A 1 92 ? -16.489 -3.131 -0.791 1.00 85.94 92 TRP A O 1
ATOM 781 N N . ARG A 1 93 ? -15.056 -4.766 -0.247 1.00 87.62 93 ARG A N 1
ATOM 782 C CA . ARG A 1 93 ? -16.081 -5.799 -0.005 1.00 87.62 93 ARG A CA 1
ATOM 783 C C . ARG A 1 93 ? -16.706 -5.716 1.386 1.00 87.62 93 ARG A C 1
ATOM 785 O O . ARG A 1 93 ? -17.729 -6.354 1.621 1.00 87.62 93 ARG A O 1
ATOM 792 N N . LYS A 1 94 ? -16.085 -4.982 2.314 1.00 88.94 94 LYS A N 1
ATOM 793 C CA . LYS A 1 94 ? -16.564 -4.839 3.689 1.00 88.94 94 LYS A CA 1
ATOM 794 C C . LYS A 1 94 ? -17.341 -3.541 3.814 1.00 88.94 94 LYS A C 1
ATOM 796 O O . LYS A 1 94 ? -16.911 -2.497 3.338 1.00 88.94 94 LYS A O 1
ATOM 801 N N . GLN A 1 95 ? -18.490 -3.620 4.472 1.00 90.38 95 GLN A N 1
ATOM 802 C CA . GLN A 1 95 ? -19.210 -2.429 4.895 1.00 90.38 95 GLN A CA 1
ATOM 803 C C . GLN A 1 95 ? -18.640 -1.948 6.221 1.00 90.38 95 GLN A C 1
ATOM 805 O O . GLN A 1 95 ? -18.475 -2.744 7.147 1.00 90.38 95 GLN A O 1
ATOM 810 N N . TYR A 1 96 ? -18.364 -0.653 6.300 1.00 91.31 96 TYR A N 1
ATOM 811 C CA . TYR A 1 96 ? -17.896 0.003 7.510 1.00 91.31 96 TYR A CA 1
ATOM 812 C C . TYR A 1 96 ? -18.998 0.892 8.067 1.00 91.31 96 TYR A C 1
ATOM 814 O O . TYR A 1 96 ? -19.630 1.640 7.322 1.00 91.31 96 TYR A O 1
ATOM 822 N N . THR A 1 97 ? -19.260 0.786 9.365 1.00 92.94 97 THR A N 1
ATOM 823 C CA . THR A 1 97 ? -20.350 1.513 10.024 1.00 92.94 97 THR A CA 1
ATOM 824 C C . THR A 1 97 ? -19.780 2.415 11.101 1.00 92.94 97 THR A C 1
ATOM 826 O O . THR A 1 97 ? -18.945 1.975 11.878 1.00 92.94 97 THR A O 1
ATOM 829 N N . GLU A 1 98 ? -20.226 3.670 11.195 1.00 94.12 98 GLU A N 1
ATOM 830 C CA . GLU A 1 98 ? -19.769 4.582 12.262 1.00 94.12 98 GLU A CA 1
ATOM 831 C C . GLU A 1 98 ? -20.266 4.182 13.658 1.00 94.12 98 GLU A C 1
ATOM 833 O O . GLU A 1 98 ? -19.717 4.608 14.678 1.00 94.12 98 GLU A O 1
ATOM 838 N N . LYS A 1 99 ? -21.340 3.391 13.698 1.00 94.31 99 LYS A N 1
ATOM 839 C CA . LYS A 1 99 ? -21.939 2.861 14.916 1.00 94.31 99 LYS A CA 1
ATOM 840 C C . LYS A 1 99 ? -22.172 1.360 14.797 1.00 94.31 99 LYS A C 1
ATOM 842 O O . LYS A 1 99 ? -22.422 0.860 13.700 1.00 94.31 99 LYS A O 1
ATOM 847 N N . ASP A 1 100 ? -22.089 0.657 15.919 1.00 92.31 100 ASP A N 1
ATOM 848 C CA . ASP A 1 100 ? -22.479 -0.748 16.013 1.00 92.31 100 ASP A CA 1
ATOM 849 C C . ASP A 1 100 ? -24.012 -0.896 16.105 1.00 92.31 100 ASP A C 1
ATOM 851 O O . ASP A 1 100 ? -24.758 0.087 16.170 1.00 92.31 100 ASP A O 1
ATOM 855 N N . ALA A 1 101 ? -24.501 -2.137 16.153 1.00 91.00 101 ALA A N 1
ATOM 856 C CA . ALA A 1 101 ? -25.933 -2.428 16.269 1.00 91.00 101 ALA A CA 1
ATOM 857 C C . ALA A 1 101 ? -26.588 -1.876 17.556 1.00 91.00 101 ALA A C 1
ATOM 859 O O . ALA A 1 101 ? -27.810 -1.764 17.621 1.00 91.00 101 ALA A O 1
ATOM 860 N N . LYS A 1 102 ? -25.795 -1.527 18.579 1.00 93.38 102 LYS A N 1
ATOM 861 C CA . LYS A 1 102 ? -26.244 -0.928 19.846 1.00 93.38 102 LYS A CA 1
ATOM 862 C C . LYS A 1 102 ? -26.101 0.600 19.851 1.00 93.38 102 LYS A C 1
ATOM 864 O O . LYS A 1 102 ? -26.383 1.236 20.863 1.00 93.38 102 LYS A O 1
ATOM 869 N N . GLY A 1 103 ? -25.668 1.201 18.741 1.00 93.38 103 GLY A N 1
ATOM 870 C CA . GLY A 1 103 ? -25.465 2.640 18.607 1.00 93.38 103 GLY A CA 1
ATOM 871 C C . GLY A 1 103 ? -24.155 3.165 19.202 1.00 93.38 103 GLY A C 1
ATOM 872 O O . GLY A 1 103 ? -23.981 4.387 19.255 1.00 93.38 103 GLY A O 1
ATOM 873 N N . ARG A 1 104 ? -23.241 2.287 19.635 1.00 93.00 104 ARG A N 1
ATOM 874 C CA . ARG A 1 104 ? -21.910 2.660 20.141 1.00 93.00 104 ARG A CA 1
ATOM 875 C C . ARG A 1 104 ? -20.998 3.037 18.986 1.00 93.00 104 ARG A C 1
ATOM 877 O O . ARG A 1 104 ? -21.120 2.475 17.905 1.00 93.00 104 ARG A O 1
ATOM 884 N N . GLU A 1 105 ? -20.098 3.988 19.206 1.00 92.69 105 GLU A N 1
ATOM 885 C CA . GLU A 1 105 ? -19.135 4.418 18.187 1.00 92.69 105 GLU A CA 1
ATOM 886 C C . GLU A 1 105 ? -18.132 3.298 17.888 1.00 92.69 105 GLU A C 1
ATOM 888 O O . GLU A 1 105 ? -17.532 2.738 18.807 1.00 92.69 105 GLU A O 1
ATOM 893 N N . THR A 1 106 ? -17.959 2.970 16.610 1.00 92.81 106 THR A N 1
ATOM 894 C CA . THR A 1 106 ? -16.970 1.977 16.175 1.00 92.81 106 THR A CA 1
ATOM 895 C C . THR A 1 106 ? -15.587 2.601 16.028 1.00 92.81 106 THR A C 1
ATOM 897 O O . THR A 1 106 ? -15.441 3.826 15.966 1.00 92.81 106 THR A O 1
ATOM 900 N N . VAL A 1 107 ? -14.563 1.760 15.897 1.00 90.00 107 VAL A N 1
ATOM 901 C CA . VAL A 1 107 ? -13.210 2.194 15.521 1.00 90.00 107 VAL A CA 1
ATOM 902 C C . VAL A 1 107 ? -13.231 2.996 14.212 1.00 90.00 107 VAL A C 1
ATOM 904 O O . VAL A 1 107 ? -12.664 4.083 14.149 1.00 90.00 107 VAL A O 1
ATOM 907 N N . TYR A 1 108 ? -13.938 2.521 13.183 1.00 91.06 108 TYR A N 1
ATOM 908 C CA . TYR A 1 108 ? -14.097 3.241 11.918 1.00 91.06 108 TYR A CA 1
ATOM 909 C C . TYR A 1 108 ? -14.762 4.605 12.109 1.00 91.06 108 TYR A C 1
ATOM 911 O O . TYR A 1 108 ? -14.266 5.605 11.596 1.00 91.06 108 TYR A O 1
ATOM 919 N N . GLY A 1 109 ? -15.856 4.665 12.874 1.00 91.56 109 GLY A N 1
ATOM 920 C CA . GLY A 1 109 ? -16.567 5.913 13.147 1.00 91.56 109 GLY A CA 1
ATOM 921 C C . GLY A 1 109 ? -15.722 6.932 13.903 1.00 91.56 109 GLY A C 1
ATOM 922 O O . GLY A 1 109 ? -15.834 8.129 13.646 1.00 91.56 109 GLY A O 1
ATOM 923 N N . TYR A 1 110 ? -14.856 6.463 14.800 1.00 88.06 110 TYR A N 1
ATOM 924 C CA . TYR A 1 110 ? -13.891 7.303 15.499 1.00 88.06 110 TYR A CA 1
ATOM 925 C C . TYR A 1 110 ? -12.847 7.895 14.534 1.00 88.06 110 TYR A C 1
ATOM 927 O O . TYR A 1 110 ? -12.664 9.112 14.517 1.00 88.06 110 TYR A O 1
ATOM 935 N N . LEU A 1 111 ? -12.232 7.063 13.682 1.00 86.25 111 LEU A N 1
ATOM 936 C CA . LEU A 1 111 ? -11.208 7.494 12.720 1.00 86.25 111 LEU A CA 1
ATOM 937 C C . LEU A 1 111 ? -11.761 8.404 11.615 1.00 86.25 111 LEU A C 1
ATOM 939 O O . LEU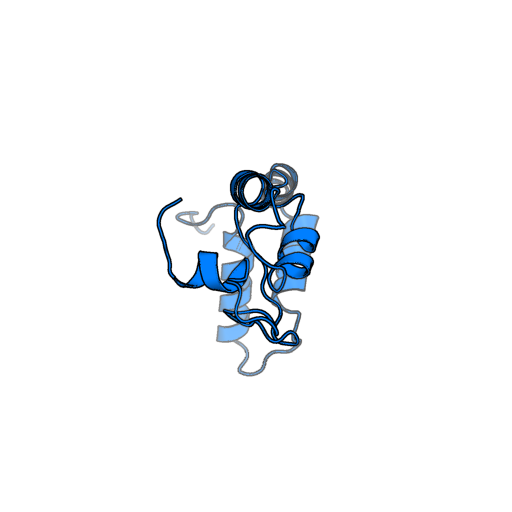 A 1 111 ? -11.137 9.399 11.258 1.00 86.25 111 LEU A O 1
ATOM 943 N N . PHE A 1 112 ? -12.943 8.086 11.079 1.00 85.62 112 PHE A N 1
ATOM 944 C CA . PHE A 1 112 ? -13.551 8.822 9.967 1.00 85.62 112 PHE A CA 1
ATOM 945 C C . PHE A 1 112 ? -13.884 10.274 10.328 1.00 85.62 112 PHE A C 1
ATOM 947 O O . PHE A 1 112 ? -13.796 11.166 9.489 1.00 85.62 112 PHE A O 1
ATOM 954 N N . LYS A 1 113 ? -14.235 10.531 11.592 1.00 81.75 113 LYS A N 1
ATOM 955 C CA . LYS A 1 113 ? -14.590 11.874 12.068 1.00 81.75 113 LYS A CA 1
ATOM 956 C C . LYS A 1 113 ? -13.387 12.793 12.265 1.00 81.75 113 LYS A C 1
ATOM 958 O O . LYS A 1 113 ? -13.598 13.945 12.634 1.00 81.75 113 LYS A O 1
ATOM 963 N N . GLY A 1 114 ? -12.160 12.298 12.074 1.00 65.31 114 GLY A N 1
ATOM 964 C CA . GLY A 1 114 ? -10.940 13.082 12.268 1.00 65.31 114 GLY A CA 1
ATOM 965 C C . GLY A 1 114 ? -10.850 13.696 13.664 1.00 65.31 114 GLY A C 1
ATOM 966 O O . GLY A 1 114 ? -10.264 14.760 13.820 1.00 65.31 114 GLY A O 1
ATOM 967 N N . LYS A 1 115 ? -11.493 13.079 14.668 1.00 57.28 115 LYS A N 1
ATOM 968 C CA . LYS A 1 115 ? -11.374 13.545 16.046 1.00 57.28 115 LYS A CA 1
ATOM 969 C C . LYS A 1 115 ? -9.944 13.280 16.472 1.00 57.28 115 LYS A C 1
ATOM 971 O O . LYS A 1 115 ? -9.535 12.121 16.478 1.00 57.28 115 LYS A O 1
ATOM 976 N N . ASP A 1 116 ? -9.247 14.370 16.771 1.00 49.59 116 ASP A N 1
ATOM 977 C CA . ASP A 1 116 ? -7.835 14.401 17.125 1.00 49.59 116 ASP A CA 1
ATOM 978 C C . ASP A 1 116 ? -7.439 13.208 18.004 1.00 49.59 116 ASP A C 1
ATOM 980 O O . ASP A 1 116 ? -8.130 12.842 18.968 1.00 49.59 116 ASP A O 1
ATOM 984 N N . ILE A 1 117 ? -6.325 12.600 17.613 1.00 49.84 117 ILE A N 1
ATOM 985 C CA . ILE A 1 117 ? -5.571 11.626 18.398 1.00 49.84 117 ILE A CA 1
ATOM 986 C C . ILE A 1 117 ? -4.498 12.391 19.154 1.00 49.84 117 ILE A C 1
ATOM 988 O O . ILE A 1 117 ? -3.836 13.237 18.511 1.00 49.84 117 ILE A O 1
#

Foldseek 3Di:
DDDDDDDFLCPQLVVVVVVCVVVDPDDPDPCSSVVSLVCSCVPPVRNVVVVVPDDPQQPCQVVLAVQQQPAPVVDPCLVVNVVRHPDHDDDPVDDGDCAHPVRGGGNNVVVVVPPDD

Sequence (117 aa):
MLHRQGGGVTGFVAEVFNLYWSNHDVQIDYFLIDYLTELAYRHIDEFKMAVDSLPVTNPAFYETERHLNEPKDEYTDIKRIMTENDFLRLQWRKQYTEKDAKGRETVYGYLFKGKDI

pLDDT: mean 85.05, std 13.99, range [35.94, 97.12]

Radius of gyration: 20.99 Å; chains: 1; bounding box: 52×23×53 Å